Protein AF-W9AHG4-F1 (afdb_monomer_lite)

Foldseek 3Di:
DDDVLVVQPLAAPPVQSVVCVVLVVVPLLVVLLVVVQWDKDKADWDWDWDDPDCPPPQKTKTWIKIKIFTAHPVGDTPDIDIDIAMWMWGQDPSGIHTHHDGPDDRSCVRRPD

Structure (mmCIF, N/CA/C/O backbone):
data_AF-W9AHG4-F1
#
_entry.id   AF-W9AHG4-F1
#
loop_
_atom_site.group_PDB
_atom_site.id
_atom_site.type_symbol
_atom_site.label_atom_id
_atom_site.label_alt_id
_atom_site.label_comp_id
_atom_site.label_asym_id
_atom_site.label_entity_id
_atom_site.label_seq_id
_atom_site.pdbx_PDB_ins_code
_atom_site.Cartn_x
_atom_site.Cartn_y
_atom_site.Cartn_z
_atom_site.occupancy
_atom_site.B_iso_or_equiv
_atom_site.auth_seq_id
_atom_site.auth_comp_id
_atom_site.auth_asym_id
_atom_site.auth_atom_id
_atom_site.pdbx_PDB_model_num
ATOM 1 N N . MET A 1 1 ? -8.779 -18.128 2.838 1.00 46.25 1 MET A N 1
ATOM 2 C CA . MET A 1 1 ? -8.058 -16.864 3.082 1.00 46.25 1 MET A CA 1
ATOM 3 C C . MET A 1 1 ? -6.960 -16.827 2.037 1.00 46.25 1 MET A C 1
ATOM 5 O O . MET A 1 1 ? -6.042 -17.607 2.209 1.00 46.25 1 MET A O 1
ATOM 9 N N . LEU A 1 2 ? -7.178 -16.116 0.919 1.00 42.78 2 LEU A N 1
ATOM 10 C CA . LEU A 1 2 ? -6.311 -15.914 -0.269 1.00 42.78 2 LEU A CA 1
ATOM 11 C C . LEU A 1 2 ? -7.232 -15.850 -1.502 1.00 42.78 2 LEU A C 1
ATOM 13 O O . LEU A 1 2 ? -7.654 -16.887 -1.994 1.00 42.78 2 LEU A O 1
ATOM 17 N N . ASP A 1 3 ? -7.592 -14.646 -1.944 1.00 52.09 3 ASP A N 1
ATOM 18 C CA . ASP A 1 3 ? -8.119 -14.435 -3.309 1.00 52.09 3 ASP A CA 1
ATOM 19 C C . ASP A 1 3 ? -7.782 -13.011 -3.787 1.00 52.09 3 ASP A C 1
ATOM 21 O O . ASP A 1 3 ? -7.350 -12.798 -4.914 1.00 52.09 3 ASP A O 1
ATOM 25 N N . TYR A 1 4 ? -7.812 -12.030 -2.874 1.00 52.53 4 TYR A N 1
ATOM 26 C CA . TYR A 1 4 ? -7.401 -10.653 -3.177 1.00 52.53 4 TYR A CA 1
ATOM 27 C C . TYR A 1 4 ? -5.894 -10.477 -3.420 1.00 52.53 4 TYR A C 1
ATOM 29 O O . TYR A 1 4 ? -5.515 -9.624 -4.213 1.00 52.53 4 TYR A O 1
ATOM 37 N N . SER A 1 5 ? -5.026 -11.293 -2.808 1.00 55.59 5 SER A N 1
ATOM 38 C CA . SER A 1 5 ? -3.576 -11.203 -3.046 1.00 55.59 5 SER A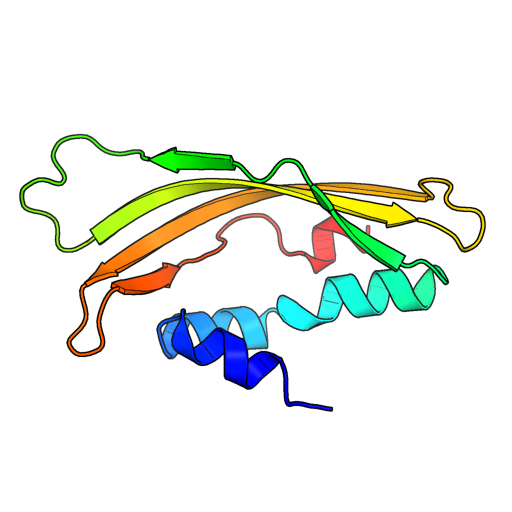 CA 1
ATOM 39 C C . SER A 1 5 ? -3.211 -11.528 -4.496 1.00 55.59 5 SER A C 1
ATOM 41 O O . SER A 1 5 ? -2.330 -10.898 -5.070 1.00 55.59 5 SER A O 1
ATOM 43 N N . ASN A 1 6 ? -3.945 -12.450 -5.125 1.00 62.88 6 ASN A N 1
ATOM 44 C CA . ASN A 1 6 ? -3.700 -12.843 -6.506 1.00 62.88 6 ASN A CA 1
ATOM 45 C C . ASN A 1 6 ? -4.054 -11.710 -7.485 1.00 62.88 6 ASN A C 1
ATOM 47 O O . ASN A 1 6 ? -3.397 -11.552 -8.508 1.00 62.88 6 ASN A O 1
ATOM 51 N N . ALA A 1 7 ? -5.027 -10.861 -7.133 1.00 75.31 7 ALA A N 1
ATOM 52 C CA . ALA A 1 7 ? -5.353 -9.667 -7.909 1.00 75.31 7 ALA A CA 1
ATOM 53 C C . ALA A 1 7 ? -4.247 -8.597 -7.855 1.00 75.31 7 ALA A C 1
ATOM 55 O O . ALA A 1 7 ? -4.113 -7.824 -8.796 1.00 75.31 7 ALA A O 1
ATOM 56 N N . TYR A 1 8 ? -3.431 -8.549 -6.794 1.00 80.00 8 TYR A N 1
ATOM 57 C CA . TYR A 1 8 ? -2.302 -7.612 -6.721 1.00 80.00 8 TYR A CA 1
ATOM 58 C C . TYR A 1 8 ? -1.086 -8.091 -7.517 1.00 80.00 8 TYR A C 1
ATOM 60 O O . TYR A 1 8 ? -0.353 -7.264 -8.058 1.00 80.00 8 TYR A O 1
ATOM 68 N N . SER A 1 9 ? -0.913 -9.410 -7.666 1.00 83.25 9 SER A N 1
ATOM 69 C CA . SER A 1 9 ? 0.195 -10.001 -8.434 1.00 83.25 9 SER A CA 1
ATOM 70 C C . SER A 1 9 ? 0.242 -9.522 -9.893 1.00 83.25 9 SER A C 1
ATOM 72 O O . SER A 1 9 ? 1.304 -9.450 -10.503 1.00 83.25 9 SER A O 1
ATOM 74 N N . THR A 1 10 ? -0.895 -9.109 -10.466 1.00 89.44 10 THR A N 1
ATOM 75 C CA . THR A 1 10 ? -0.935 -8.585 -11.836 1.00 89.44 10 THR A CA 1
ATOM 76 C C . THR A 1 10 ? -0.328 -7.193 -11.972 1.00 89.44 10 THR A C 1
ATOM 78 O O . THR A 1 10 ? -0.032 -6.791 -13.095 1.00 89.44 10 THR A O 1
ATOM 81 N N . TYR A 1 11 ? -0.132 -6.460 -10.876 1.00 91.44 11 TYR A N 1
ATOM 82 C CA . TYR A 1 11 ? 0.426 -5.104 -10.887 1.00 91.44 11 TYR A CA 1
ATOM 83 C C . TYR A 1 11 ? 1.886 -5.047 -10.431 1.00 91.44 11 TYR A C 1
ATOM 85 O O . TYR A 1 11 ? 2.561 -4.061 -10.706 1.00 91.44 11 TYR A O 1
ATOM 93 N N . LEU A 1 12 ? 2.370 -6.091 -9.761 1.00 93.25 12 LEU A N 1
ATOM 94 C CA . LEU A 1 12 ? 3.699 -6.155 -9.157 1.00 93.25 12 LEU A CA 1
ATOM 95 C C . LEU A 1 12 ? 4.616 -7.077 -9.971 1.00 93.25 12 LEU A C 1
ATOM 97 O O . LEU A 1 12 ? 4.139 -7.945 -10.712 1.00 93.25 12 LEU A O 1
ATOM 101 N N . THR A 1 13 ? 5.928 -6.894 -9.842 1.00 93.69 13 THR A N 1
ATOM 102 C CA . THR A 1 13 ? 6.884 -7.955 -10.181 1.00 93.69 13 THR A CA 1
ATOM 103 C C . THR A 1 13 ? 6.734 -9.110 -9.185 1.00 93.69 13 THR A C 1
ATOM 105 O O . THR A 1 13 ? 6.185 -8.940 -8.095 1.00 93.69 13 THR A O 1
ATOM 108 N N . GLU A 1 14 ? 7.173 -10.312 -9.567 1.00 92.56 14 GLU A N 1
ATOM 109 C CA . GLU A 1 14 ? 7.116 -11.481 -8.674 1.00 92.56 14 GLU A CA 1
ATOM 110 C C . GLU A 1 14 ? 7.930 -11.233 -7.397 1.00 92.56 14 GLU A C 1
ATOM 112 O O . GLU A 1 14 ? 7.423 -11.451 -6.300 1.00 92.56 14 GLU A O 1
ATOM 117 N N . GLU A 1 15 ? 9.132 -10.668 -7.547 1.00 93.06 15 GLU A N 1
ATOM 118 C CA . GLU A 1 15 ? 10.018 -10.307 -6.438 1.00 93.06 15 GLU A CA 1
ATOM 119 C C . GLU A 1 15 ? 9.355 -9.324 -5.461 1.00 93.06 15 GLU A C 1
ATOM 121 O O . GLU A 1 15 ? 9.300 -9.594 -4.261 1.00 93.06 15 GLU A O 1
ATOM 126 N N . GLU A 1 16 ? 8.769 -8.230 -5.958 1.00 92.88 16 GLU A N 1
ATOM 127 C CA . GLU A 1 16 ? 8.111 -7.246 -5.090 1.00 92.88 16 GLU A CA 1
ATOM 128 C C . GLU A 1 16 ? 6.849 -7.816 -4.428 1.00 92.88 16 GLU A C 1
ATOM 130 O O . GLU A 1 16 ? 6.554 -7.538 -3.263 1.00 92.88 16 GLU A O 1
ATOM 135 N N . PHE A 1 17 ? 6.081 -8.644 -5.142 1.00 91.94 17 PHE A N 1
ATOM 136 C CA . PHE A 1 17 ? 4.913 -9.296 -4.557 1.00 91.94 17 PHE A CA 1
ATOM 137 C C . PHE A 1 17 ? 5.297 -10.232 -3.404 1.00 91.94 17 PHE A C 1
ATOM 139 O O . PHE A 1 17 ? 4.617 -10.245 -2.367 1.00 91.94 17 PHE A O 1
ATOM 146 N N . GLU A 1 18 ? 6.368 -11.009 -3.567 1.00 91.50 18 GLU A N 1
ATOM 147 C CA . GLU A 1 18 ? 6.904 -11.877 -2.519 1.00 91.50 18 GLU A CA 1
ATOM 148 C C . GLU A 1 18 ? 7.429 -11.069 -1.329 1.00 91.50 18 GLU A C 1
ATOM 150 O O . GLU A 1 18 ? 7.091 -11.394 -0.185 1.00 91.50 18 GLU A O 1
ATOM 155 N N . ASP A 1 19 ? 8.170 -9.987 -1.575 1.00 91.12 19 ASP A N 1
ATOM 156 C CA . ASP A 1 19 ? 8.695 -9.106 -0.529 1.00 91.12 19 ASP A CA 1
ATOM 157 C C . ASP A 1 19 ? 7.568 -8.465 0.305 1.00 91.12 19 ASP A C 1
ATOM 159 O O . ASP A 1 19 ? 7.532 -8.610 1.536 1.00 91.12 19 ASP A O 1
ATOM 163 N N . LEU A 1 20 ? 6.571 -7.852 -0.342 1.00 89.38 20 LEU A N 1
ATOM 164 C CA . LEU A 1 20 ? 5.413 -7.264 0.344 1.00 89.38 20 LEU A CA 1
ATOM 165 C C . LEU A 1 20 ? 4.601 -8.315 1.110 1.00 89.38 20 LEU A C 1
ATOM 167 O O . LEU A 1 20 ? 4.088 -8.044 2.205 1.00 89.38 20 LEU A O 1
ATOM 171 N N . SER A 1 21 ? 4.494 -9.529 0.568 1.00 89.00 21 SER A N 1
ATOM 172 C CA . SER A 1 21 ? 3.830 -10.650 1.238 1.00 89.00 21 SER A CA 1
ATOM 173 C C . SER A 1 21 ? 4.596 -11.094 2.486 1.00 89.00 21 SER A C 1
ATOM 175 O O . SER A 1 21 ? 3.981 -11.276 3.541 1.00 89.00 21 SER A O 1
ATOM 177 N N . ALA A 1 22 ? 5.925 -11.202 2.410 1.00 88.88 22 ALA A N 1
ATOM 178 C CA . ALA A 1 22 ? 6.790 -11.552 3.537 1.00 88.88 22 ALA A CA 1
ATOM 179 C C . ALA A 1 22 ? 6.742 -10.489 4.646 1.00 88.88 22 ALA A C 1
ATOM 181 O O . ALA A 1 22 ? 6.675 -10.825 5.832 1.00 88.88 22 ALA A O 1
ATOM 182 N N . LYS A 1 23 ? 6.663 -9.209 4.267 1.00 87.06 23 LYS A N 1
ATOM 183 C CA . LYS A 1 23 ? 6.441 -8.072 5.178 1.00 87.06 23 LYS A CA 1
ATOM 184 C C . LYS A 1 23 ? 5.003 -7.986 5.711 1.00 87.06 23 LYS A C 1
ATOM 186 O O . LYS A 1 23 ? 4.704 -7.111 6.521 1.00 87.06 23 LYS A O 1
ATOM 191 N N . ARG A 1 24 ? 4.104 -8.884 5.281 1.00 88.12 24 ARG A N 1
ATOM 192 C CA . ARG A 1 24 ? 2.668 -8.919 5.628 1.00 88.12 24 ARG A CA 1
ATOM 193 C C . ARG A 1 24 ? 1.943 -7.611 5.294 1.00 88.12 24 ARG A C 1
ATOM 195 O O . ARG A 1 24 ? 0.942 -7.278 5.936 1.00 88.12 24 ARG A O 1
ATOM 202 N N . PHE A 1 25 ? 2.410 -6.898 4.269 1.00 87.12 25 PHE A N 1
ATOM 203 C CA . PHE A 1 25 ? 1.925 -5.569 3.898 1.00 87.12 25 PHE A CA 1
ATOM 204 C C . PHE A 1 25 ? 0.408 -5.556 3.647 1.00 87.12 25 PHE A C 1
ATOM 206 O O . PHE A 1 25 ? -0.316 -4.695 4.137 1.00 87.12 25 PHE A O 1
ATOM 213 N N . PHE A 1 26 ? -0.099 -6.580 2.957 1.00 85.19 26 PHE A N 1
ATOM 214 C CA . PHE A 1 26 ? -1.521 -6.703 2.619 1.00 85.19 26 PHE A CA 1
ATOM 215 C C . PHE A 1 26 ? -2.423 -7.090 3.803 1.00 85.19 26 PHE A C 1
ATOM 217 O O . PHE A 1 26 ? -3.646 -6.993 3.696 1.00 85.19 26 PHE A O 1
ATOM 224 N N . ILE A 1 27 ? -1.842 -7.565 4.909 1.00 88.38 27 ILE A N 1
ATOM 225 C CA . ILE A 1 27 ? -2.569 -8.196 6.018 1.00 88.38 27 ILE A CA 1
ATOM 226 C C . ILE A 1 27 ? -2.614 -7.297 7.254 1.00 88.38 27 ILE A C 1
ATOM 228 O O . ILE A 1 27 ? -3.670 -7.181 7.873 1.00 88.38 27 ILE A O 1
ATOM 232 N N . ILE A 1 28 ? -1.511 -6.627 7.596 1.00 90.44 28 ILE A N 1
ATOM 233 C CA . ILE A 1 28 ? -1.400 -5.832 8.832 1.00 90.44 28 ILE A CA 1
ATOM 234 C C . ILE A 1 28 ? -2.534 -4.804 8.990 1.00 90.44 28 ILE A C 1
ATOM 236 O O . ILE A 1 28 ? -3.165 -4.805 10.047 1.00 90.44 28 ILE A O 1
ATOM 240 N N . PRO A 1 29 ? -2.884 -3.983 7.978 1.00 89.81 29 PRO A N 1
ATOM 241 C CA . PRO A 1 29 ? -3.973 -3.020 8.138 1.00 89.81 29 PRO A CA 1
ATOM 242 C C . PRO A 1 29 ? -5.327 -3.683 8.429 1.00 89.81 29 PRO A C 1
ATOM 244 O O . PRO A 1 29 ? -6.139 -3.142 9.176 1.00 89.81 29 PRO A O 1
ATOM 247 N N . GLN A 1 30 ? -5.565 -4.883 7.888 1.00 89.75 30 GLN A N 1
ATOM 248 C CA . GLN A 1 30 ? -6.791 -5.644 8.144 1.00 89.75 30 GLN A CA 1
ATOM 249 C C . GLN A 1 30 ? -6.824 -6.193 9.575 1.00 89.75 30 GLN A C 1
ATOM 251 O O . GLN A 1 30 ? -7.876 -6.187 10.213 1.00 89.75 30 GLN A O 1
ATOM 256 N N . GLU A 1 31 ? -5.684 -6.653 10.094 1.00 91.88 31 GLU A N 1
ATOM 257 C CA . GLU A 1 31 ? -5.567 -7.132 11.477 1.00 91.88 31 GLU A CA 1
ATOM 258 C C . GLU A 1 31 ? -5.796 -6.009 12.488 1.00 91.88 31 GLU A C 1
ATOM 260 O O . GLU A 1 31 ? -6.497 -6.210 13.483 1.00 91.88 31 GLU A O 1
ATOM 265 N N . VAL A 1 32 ? -5.256 -4.822 12.210 1.00 91.44 32 VAL A N 1
ATOM 266 C CA . VAL A 1 32 ? -5.442 -3.621 13.034 1.00 91.44 32 VAL A CA 1
ATOM 267 C C . VAL A 1 32 ? -6.913 -3.214 13.049 1.00 91.44 32 VAL A C 1
ATOM 269 O O . VAL A 1 32 ? -7.495 -3.095 14.128 1.00 91.44 32 VAL A O 1
ATOM 272 N N . ALA A 1 33 ? -7.542 -3.118 11.872 1.00 92.25 33 ALA A N 1
ATOM 273 C CA . ALA A 1 33 ? -8.965 -2.810 11.749 1.00 92.25 33 ALA A CA 1
ATOM 274 C C . ALA A 1 33 ? -9.838 -3.816 12.521 1.00 92.25 33 ALA A C 1
ATOM 276 O O . ALA A 1 33 ? -10.717 -3.441 13.297 1.00 92.25 33 ALA A O 1
ATOM 277 N N . ASN A 1 34 ? -9.548 -5.114 12.383 1.00 92.88 34 ASN A N 1
ATOM 278 C CA . ASN A 1 34 ? -10.270 -6.165 13.096 1.00 92.88 34 ASN A CA 1
ATOM 279 C C . ASN A 1 34 ? -10.124 -6.030 14.620 1.00 92.88 34 ASN A C 1
ATOM 281 O O . ASN A 1 34 ? -11.123 -6.047 15.340 1.00 92.88 34 ASN A O 1
ATOM 285 N N . LYS A 1 35 ? -8.895 -5.831 15.115 1.00 92.12 35 LYS A N 1
ATOM 286 C CA . LYS A 1 35 ? -8.606 -5.675 16.549 1.00 92.12 35 LYS A CA 1
ATOM 287 C C . LYS A 1 35 ? -9.308 -4.456 17.152 1.00 92.12 35 LYS A C 1
ATOM 289 O O . LYS A 1 35 ? -9.721 -4.508 18.309 1.00 92.12 35 LYS A O 1
ATOM 294 N N . GLN A 1 36 ? -9.431 -3.378 16.385 1.00 91.19 36 GLN A N 1
ATOM 295 C CA . GLN A 1 36 ? -10.098 -2.142 16.796 1.00 91.19 36 GLN A CA 1
ATOM 296 C C . GLN A 1 36 ? -11.622 -2.169 16.573 1.00 91.19 36 GLN A C 1
ATOM 298 O O . GLN A 1 36 ? -12.300 -1.222 16.963 1.00 91.19 36 GLN A O 1
ATOM 303 N N . ASN A 1 37 ? -12.173 -3.236 15.977 1.00 94.12 37 ASN A N 1
ATOM 304 C CA . ASN A 1 37 ? -13.565 -3.296 15.515 1.00 94.12 37 ASN A CA 1
ATOM 305 C C . ASN A 1 37 ? -13.934 -2.084 14.629 1.00 94.12 37 ASN A C 1
ATOM 307 O O . ASN A 1 37 ? -15.000 -1.481 14.780 1.00 94.12 37 ASN A O 1
ATOM 311 N N . SER A 1 38 ? -13.023 -1.726 13.722 1.00 95.12 38 SER A N 1
ATOM 312 C CA . SER A 1 38 ? -13.127 -0.589 12.812 1.00 95.12 38 SER A CA 1
ATOM 313 C C . SER A 1 38 ? -13.121 -1.036 11.348 1.00 95.12 38 SER A C 1
ATOM 315 O O . SER A 1 38 ? -12.735 -2.155 11.000 1.00 95.12 38 SER A O 1
ATOM 317 N N . THR A 1 39 ? -13.576 -0.154 10.464 1.00 94.81 39 THR A N 1
ATOM 318 C CA . THR A 1 39 ? -13.377 -0.268 9.016 1.00 94.81 39 THR A CA 1
ATOM 319 C C . THR A 1 39 ? -12.184 0.569 8.590 1.00 94.81 39 THR A C 1
ATOM 321 O O . THR A 1 39 ? -11.941 1.625 9.164 1.00 94.81 39 THR A O 1
ATOM 324 N N . ILE A 1 40 ? -11.475 0.133 7.550 1.00 94.12 40 ILE A N 1
ATOM 325 C CA . ILE A 1 40 ? -10.329 0.850 6.992 1.00 94.12 40 ILE A CA 1
ATOM 326 C C . ILE A 1 40 ? -10.683 1.484 5.648 1.00 94.12 40 ILE A C 1
ATOM 328 O O . ILE A 1 40 ? -11.297 0.848 4.789 1.00 94.12 40 ILE A O 1
ATOM 332 N N . THR A 1 41 ? -10.261 2.729 5.451 1.00 94.69 41 THR A N 1
ATOM 333 C CA . THR A 1 41 ? -10.337 3.428 4.164 1.00 94.69 41 THR A CA 1
ATOM 334 C C . THR A 1 41 ? -8.989 4.040 3.804 1.00 94.69 41 THR A C 1
ATOM 336 O O . THR A 1 41 ? -8.189 4.358 4.683 1.00 94.69 41 THR A O 1
ATOM 339 N N . VAL A 1 42 ? -8.731 4.185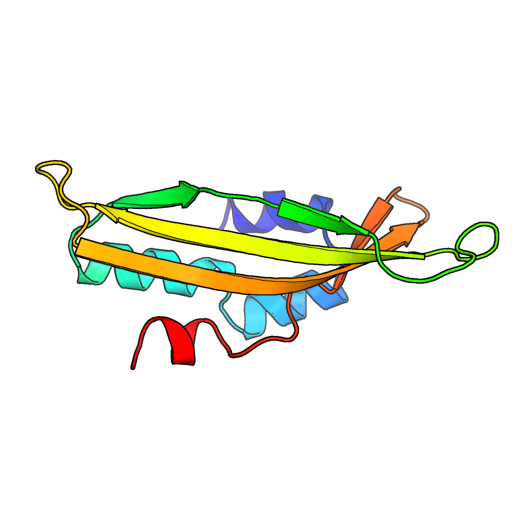 2.504 1.00 92.94 42 VAL A N 1
ATOM 340 C CA . VAL A 1 42 ? -7.542 4.871 1.983 1.00 92.94 42 VAL A CA 1
ATOM 341 C C . VAL A 1 42 ? -7.953 6.256 1.498 1.00 92.94 42 VAL A C 1
ATOM 343 O O . VAL A 1 42 ? -8.916 6.383 0.740 1.00 92.94 42 VAL A O 1
ATOM 346 N N . GLN A 1 43 ? -7.224 7.287 1.916 1.00 95.69 43 GLN A N 1
ATOM 347 C CA . GLN A 1 43 ? -7.451 8.680 1.530 1.00 95.69 43 GLN A CA 1
ATOM 348 C C . GLN A 1 43 ? -6.139 9.355 1.111 1.00 95.69 43 GLN A C 1
ATOM 350 O O . GLN A 1 43 ? -5.058 8.802 1.300 1.00 95.69 43 GLN A O 1
ATOM 355 N N . ASN A 1 44 ? -6.240 10.553 0.526 1.00 94.88 44 ASN A N 1
ATOM 356 C CA . ASN A 1 44 ? -5.100 11.430 0.220 1.00 94.88 44 ASN A CA 1
ATOM 357 C C . ASN A 1 44 ? -3.972 10.768 -0.595 1.00 94.88 44 ASN A C 1
ATOM 359 O O . ASN A 1 44 ? -2.796 11.056 -0.382 1.00 94.88 44 ASN A O 1
ATOM 363 N N . ILE A 1 45 ? -4.329 9.882 -1.532 1.00 94.19 45 ILE A N 1
ATOM 364 C CA . ILE A 1 45 ? -3.354 9.213 -2.399 1.00 94.19 45 ILE A CA 1
ATOM 365 C C . ILE A 1 45 ? -2.692 10.257 -3.302 1.00 94.19 45 ILE A C 1
ATOM 367 O O . ILE A 1 45 ? -3.374 10.959 -4.055 1.00 94.19 45 ILE A O 1
ATOM 371 N N .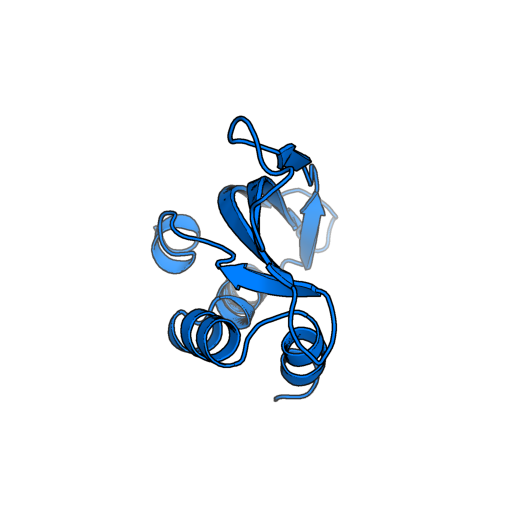 LYS A 1 46 ? -1.365 10.336 -3.253 1.00 94.19 46 LYS A N 1
ATOM 372 C CA . LYS A 1 46 ? -0.554 11.227 -4.081 1.00 94.19 46 LYS A CA 1
ATOM 373 C C . LYS A 1 46 ? 0.641 10.472 -4.638 1.00 94.19 46 LYS A C 1
ATOM 375 O O . LYS A 1 46 ? 1.263 9.690 -3.926 1.00 94.19 46 LYS A O 1
ATOM 380 N N . PHE A 1 47 ? 0.965 10.765 -5.892 1.00 92.06 47 PHE A N 1
ATOM 381 C CA . PHE A 1 47 ? 2.177 10.309 -6.557 1.00 92.06 47 PHE A CA 1
ATOM 382 C C . PHE A 1 47 ? 2.912 11.522 -7.111 1.00 92.06 47 PHE A C 1
ATOM 384 O O . PHE A 1 47 ? 2.333 12.316 -7.857 1.00 92.06 47 PHE A O 1
ATOM 391 N N . GLU A 1 48 ? 4.180 11.659 -6.758 1.00 92.56 48 GLU A N 1
ATOM 392 C CA . GLU A 1 48 ? 5.070 12.685 -7.280 1.00 92.56 48 GLU A CA 1
ATOM 393 C C . GLU A 1 48 ? 6.224 11.998 -7.990 1.00 92.56 48 GLU A C 1
ATOM 395 O O . GLU A 1 48 ? 7.040 11.321 -7.375 1.00 92.56 48 GLU A O 1
ATOM 400 N N . LYS A 1 49 ? 6.278 12.142 -9.311 1.00 90.06 49 LYS A N 1
ATOM 401 C CA . LYS A 1 49 ? 7.398 11.629 -10.094 1.00 90.06 49 LYS A CA 1
ATOM 402 C C . LYS A 1 49 ? 8.687 12.334 -9.654 1.00 90.06 49 LYS A C 1
ATOM 404 O O . LYS A 1 49 ? 8.696 13.563 -9.582 1.00 90.06 49 LYS A O 1
ATOM 409 N N . TYR A 1 50 ? 9.762 11.584 -9.424 1.00 81.44 50 TYR A N 1
ATOM 410 C CA . TYR A 1 50 ? 11.080 12.146 -9.111 1.00 81.44 50 TYR A CA 1
ATOM 411 C C . TYR A 1 50 ? 12.177 11.564 -10.013 1.00 81.44 50 TYR A C 1
ATOM 413 O O . TYR A 1 50 ? 12.028 10.483 -10.579 1.00 81.44 50 TYR A O 1
ATOM 421 N N . GLY A 1 51 ? 13.274 12.314 -10.160 1.00 67.75 51 GLY A N 1
ATOM 422 C CA . GLY A 1 51 ? 14.397 11.992 -11.049 1.00 67.75 51 GLY A CA 1
ATOM 423 C C . GLY A 1 51 ? 14.360 12.772 -12.371 1.00 67.75 51 GLY A C 1
ATOM 424 O O . GLY A 1 51 ? 13.328 12.831 -13.039 1.00 67.75 51 GLY A O 1
ATOM 425 N N . GLU A 1 52 ? 15.486 13.397 -12.725 1.00 51.88 52 GLU A N 1
ATOM 426 C CA . GLU A 1 52 ? 15.697 14.062 -14.021 1.00 51.88 52 GLU A CA 1
ATOM 427 C C . GLU A 1 52 ? 16.068 13.019 -15.098 1.00 51.88 52 GLU A C 1
ATOM 429 O O . GLU A 1 52 ? 16.710 12.016 -14.796 1.00 51.88 52 GLU A O 1
ATOM 434 N N . ASP A 1 53 ? 15.638 13.255 -16.342 1.00 53.50 53 ASP A N 1
ATOM 435 C CA . ASP A 1 53 ? 16.012 12.513 -17.561 1.00 53.50 53 ASP A CA 1
ATOM 436 C C . ASP A 1 53 ? 15.629 11.019 -17.643 1.00 53.50 53 ASP A C 1
ATOM 438 O O . ASP A 1 53 ? 16.416 10.160 -18.032 1.00 53.50 53 ASP A O 1
ATOM 442 N N . GLN A 1 54 ? 14.357 10.697 -17.388 1.00 53.56 54 GLN A N 1
ATOM 443 C CA . GLN A 1 54 ? 13.800 9.361 -17.668 1.00 53.56 54 GLN A CA 1
ATOM 444 C C . GLN A 1 54 ? 13.509 9.079 -19.158 1.00 53.56 54 GLN A C 1
ATOM 446 O O . GLN A 1 54 ? 12.881 8.070 -19.464 1.00 53.56 54 GLN A O 1
ATOM 451 N N . GLU A 1 55 ? 13.919 9.936 -20.099 1.00 53.91 55 GLU A N 1
ATOM 452 C CA . GLU A 1 55 ? 13.676 9.677 -21.532 1.00 53.91 55 GLU A CA 1
ATOM 453 C C . GLU A 1 55 ? 14.429 8.435 -22.054 1.00 53.91 55 GLU A C 1
ATOM 455 O O . GLU A 1 55 ? 13.999 7.853 -23.047 1.00 53.91 55 GLU A O 1
ATOM 460 N N . GLU A 1 56 ? 15.482 7.982 -21.356 1.00 53.44 56 GLU A N 1
ATOM 461 C CA . GLU A 1 56 ? 16.233 6.749 -21.668 1.00 53.44 56 GLU A CA 1
ATOM 462 C C . GLU A 1 56 ? 16.182 5.677 -20.555 1.00 53.44 56 GLU A C 1
ATOM 464 O O . GLU A 1 56 ? 16.916 4.692 -20.608 1.00 53.44 56 GLU A O 1
ATOM 469 N N . SER A 1 57 ? 15.343 5.852 -19.527 1.00 61.84 57 SER A N 1
ATOM 470 C CA . SER A 1 57 ? 15.235 4.909 -18.404 1.00 61.84 57 SER A CA 1
ATOM 471 C C . SER A 1 57 ? 14.062 3.949 -18.605 1.00 61.84 57 SER A C 1
ATOM 473 O O . SER A 1 57 ? 12.924 4.393 -18.745 1.00 61.84 57 SER A O 1
ATOM 475 N N . ASP A 1 58 ? 14.310 2.640 -18.494 1.00 78.62 58 ASP A N 1
ATOM 476 C CA . ASP A 1 58 ? 13.268 1.593 -18.471 1.00 78.62 58 ASP A CA 1
ATOM 477 C C . ASP A 1 58 ? 12.410 1.622 -17.186 1.00 78.62 58 ASP A C 1
ATOM 479 O O . ASP A 1 58 ? 11.555 0.757 -16.968 1.00 78.62 58 ASP A O 1
ATOM 483 N N . SER A 1 59 ? 12.643 2.601 -16.302 1.00 87.50 59 SER A N 1
ATOM 484 C CA . SER A 1 59 ? 11.900 2.779 -15.061 1.00 87.50 59 SER A CA 1
ATOM 485 C C . SER A 1 59 ? 11.447 4.210 -14.793 1.00 87.50 59 SER A C 1
ATOM 487 O O . SER A 1 59 ? 12.137 5.182 -15.111 1.00 87.50 59 SER A O 1
ATOM 489 N N . ILE A 1 60 ? 10.299 4.308 -14.122 1.00 89.56 60 ILE A N 1
ATOM 490 C CA . ILE A 1 60 ? 9.679 5.533 -13.632 1.00 89.56 60 ILE A CA 1
ATOM 491 C C . ILE A 1 60 ? 9.574 5.463 -12.109 1.00 89.56 60 ILE A C 1
ATOM 493 O O . ILE A 1 60 ? 8.843 4.632 -11.568 1.00 89.56 60 ILE A O 1
ATOM 497 N N . ASP A 1 61 ? 10.276 6.359 -11.424 1.00 90.56 61 ASP A N 1
ATOM 498 C CA . ASP A 1 61 ? 10.225 6.488 -9.969 1.00 90.56 61 ASP A CA 1
ATOM 499 C C . ASP A 1 61 ? 9.224 7.558 -9.490 1.00 90.56 61 ASP A C 1
ATOM 501 O O . ASP A 1 61 ? 9.105 8.646 -10.067 1.00 90.56 61 ASP A O 1
ATOM 505 N N . PHE A 1 62 ? 8.515 7.244 -8.403 1.00 91.25 62 PHE A N 1
ATOM 506 C CA . PHE A 1 62 ? 7.517 8.086 -7.747 1.00 91.25 62 PHE A CA 1
ATOM 507 C C . PHE A 1 62 ? 7.708 8.098 -6.232 1.00 91.25 62 PHE A C 1
ATOM 509 O O . PHE A 1 62 ? 7.861 7.050 -5.607 1.00 91.25 62 PHE A O 1
ATOM 516 N N . GLU A 1 63 ? 7.623 9.265 -5.611 1.00 92.06 63 GLU A N 1
ATOM 517 C CA . GLU A 1 63 ? 7.295 9.359 -4.199 1.00 92.06 63 GLU A CA 1
ATOM 518 C C . GLU A 1 63 ? 5.789 9.160 -4.087 1.00 92.06 63 GLU A C 1
ATOM 520 O O . GLU A 1 63 ? 5.014 9.785 -4.818 1.00 92.06 63 GLU A O 1
ATOM 525 N N . GLN A 1 64 ? 5.367 8.268 -3.199 1.00 90.88 64 GLN A N 1
ATOM 526 C CA . GLN A 1 64 ? 3.957 8.047 -2.926 1.00 90.88 64 GLN A CA 1
ATOM 527 C C . GLN A 1 64 ? 3.610 8.400 -1.488 1.00 90.88 64 GLN A C 1
ATOM 529 O O . GLN A 1 64 ? 4.372 8.120 -0.558 1.00 90.88 64 GLN A O 1
ATOM 534 N N . THR A 1 65 ? 2.421 8.965 -1.308 1.00 92.56 65 THR A N 1
ATOM 535 C CA . THR A 1 65 ? 1.824 9.160 0.010 1.00 92.56 65 THR A CA 1
ATOM 536 C C . THR A 1 65 ? 0.368 8.736 0.005 1.00 92.56 65 THR A C 1
ATOM 538 O O . THR A 1 65 ? -0.343 8.991 -0.966 1.00 92.56 65 THR A O 1
ATOM 541 N N . PHE A 1 66 ? -0.099 8.134 1.092 1.00 93.06 66 PHE A N 1
ATOM 542 C CA . PHE A 1 66 ? -1.519 7.875 1.315 1.00 93.06 66 PHE A CA 1
ATOM 543 C C . PHE A 1 66 ? -1.816 7.805 2.809 1.00 93.06 66 PHE A C 1
ATOM 545 O O . PHE A 1 66 ? -0.932 7.539 3.618 1.00 93.06 66 PHE A O 1
ATOM 552 N N . THR A 1 67 ? -3.072 8.012 3.173 1.00 94.62 67 THR A N 1
ATOM 553 C CA . THR A 1 67 ? -3.536 7.948 4.557 1.00 94.62 67 THR A CA 1
ATOM 554 C C . THR A 1 67 ? -4.433 6.731 4.740 1.00 94.62 67 THR A C 1
ATOM 556 O O . THR A 1 67 ? -5.384 6.546 3.977 1.00 94.62 67 THR A O 1
ATOM 559 N N . LEU A 1 68 ? -4.160 5.917 5.757 1.00 94.50 68 LEU A N 1
ATOM 560 C CA . LEU A 1 68 ? -5.097 4.915 6.258 1.00 94.50 68 LEU A CA 1
ATOM 561 C C . LEU A 1 68 ? -5.945 5.545 7.356 1.00 94.50 68 LEU A C 1
ATOM 563 O O . LEU A 1 68 ? -5.405 6.029 8.346 1.00 94.50 68 LEU A O 1
ATOM 567 N N . VAL A 1 69 ? -7.263 5.521 7.178 1.00 96.25 69 VAL A N 1
ATOM 568 C CA . VAL A 1 69 ? -8.226 6.040 8.153 1.00 96.25 69 VAL A CA 1
ATOM 569 C C . VAL A 1 69 ? -9.060 4.880 8.674 1.00 96.25 69 VAL A C 1
ATOM 571 O O . VAL A 1 69 ? -9.726 4.191 7.890 1.00 96.25 69 VAL A O 1
ATOM 574 N N . PHE A 1 70 ? -9.032 4.683 9.988 1.00 95.69 70 PHE A N 1
ATOM 575 C CA . PHE A 1 70 ? -9.815 3.673 10.686 1.00 95.69 70 PHE A CA 1
ATOM 576 C C . PHE A 1 70 ? -11.030 4.332 11.331 1.00 95.69 70 PHE A C 1
ATOM 578 O O . PHE A 1 70 ? -10.891 5.280 12.103 1.00 95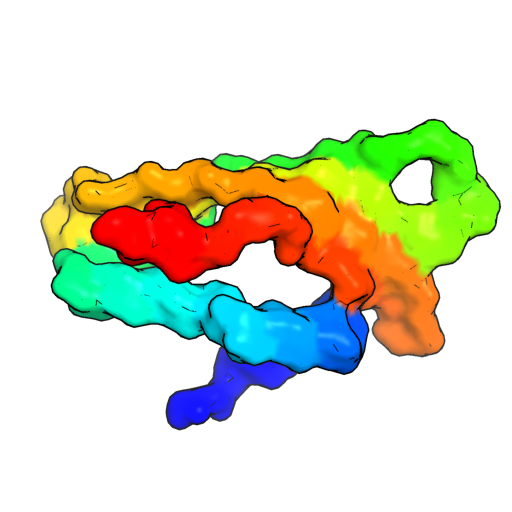.69 70 PHE A O 1
ATOM 585 N N . THR A 1 71 ? -12.224 3.826 11.033 1.00 97.44 71 THR A N 1
ATOM 586 C CA . THR A 1 71 ? -13.485 4.365 11.560 1.00 97.44 71 THR A CA 1
ATOM 587 C C . THR A 1 71 ? -14.259 3.311 12.333 1.00 97.44 71 THR A C 1
ATOM 589 O O . THR A 1 71 ? -14.362 2.168 11.887 1.00 97.44 71 THR A O 1
ATOM 592 N N . ASP A 1 72 ? -14.815 3.682 13.483 1.00 95.69 72 ASP A N 1
ATOM 593 C CA . ASP A 1 72 ? -15.705 2.807 14.247 1.00 95.69 72 ASP A CA 1
ATOM 594 C C . ASP A 1 72 ? -17.059 2.593 13.537 1.00 95.69 72 ASP A C 1
ATOM 596 O O . ASP A 1 72 ? -17.327 3.109 12.449 1.00 95.69 72 ASP A O 1
ATOM 600 N N . GLN A 1 73 ? -17.938 1.811 14.165 1.00 94.38 73 GLN A N 1
ATOM 601 C CA . GLN A 1 73 ? -19.274 1.514 13.638 1.00 94.38 73 GLN A CA 1
ATOM 602 C C . GLN A 1 73 ? -20.214 2.731 13.613 1.00 94.38 73 GLN A C 1
ATOM 604 O O . GLN A 1 73 ? -21.220 2.705 12.905 1.00 94.38 73 GLN A O 1
ATOM 609 N N . GLU A 1 74 ? -19.906 3.778 14.379 1.00 95.62 74 GLU A N 1
ATOM 610 C CA . GLU A 1 74 ? -20.652 5.038 14.407 1.00 95.62 74 GLU A CA 1
ATOM 611 C C . GLU A 1 74 ? -20.133 6.033 13.351 1.00 95.62 74 GLU A C 1
ATOM 613 O O . GLU A 1 74 ? -20.772 7.054 13.095 1.00 95.62 74 GLU A O 1
ATOM 618 N N . GLY A 1 75 ? -19.015 5.709 12.691 1.00 93.06 75 GLY A N 1
ATOM 619 C CA . GLY A 1 75 ? -18.373 6.527 11.667 1.00 93.06 75 GLY A CA 1
ATOM 620 C C . GLY A 1 75 ? -17.357 7.528 12.219 1.00 93.06 75 GLY A C 1
ATOM 621 O O . GLY A 1 75 ? -16.914 8.400 11.470 1.00 93.06 75 GLY A O 1
ATOM 622 N N . ASN A 1 76 ? -16.973 7.426 13.494 1.00 96.19 76 ASN A N 1
ATOM 623 C CA . ASN A 1 76 ? -15.937 8.278 14.070 1.00 96.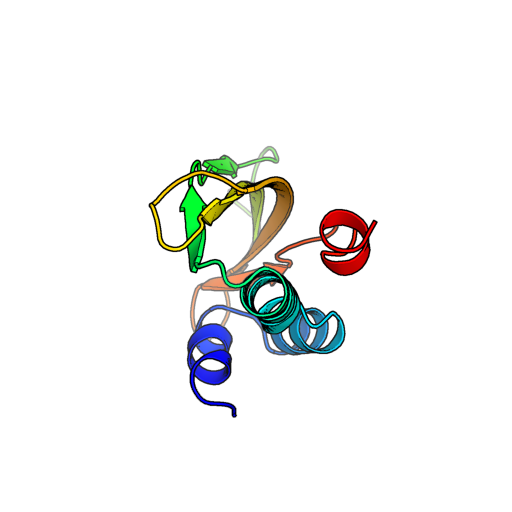19 76 ASN A CA 1
ATOM 624 C C . ASN A 1 76 ? -14.550 7.731 13.724 1.00 96.19 76 ASN A C 1
ATOM 626 O O . ASN A 1 76 ? -14.312 6.525 13.816 1.00 96.19 76 ASN A O 1
ATOM 630 N N . THR A 1 77 ? -13.614 8.615 13.379 1.00 95.75 77 THR A N 1
ATOM 631 C CA . THR A 1 77 ? -12.203 8.243 13.216 1.00 95.75 77 THR A CA 1
ATOM 632 C C . THR A 1 77 ? -11.621 7.825 14.562 1.00 95.75 77 THR A C 1
ATOM 634 O O . THR A 1 77 ? -11.621 8.610 15.511 1.00 95.75 77 THR A O 1
ATOM 637 N N . VAL A 1 78 ? -11.110 6.598 14.633 1.00 94.25 78 VAL A N 1
ATOM 638 C CA . VAL A 1 78 ? -10.428 6.062 15.820 1.00 94.25 78 VAL A CA 1
ATOM 639 C C . VAL A 1 78 ? -8.912 6.104 15.685 1.00 94.25 78 VAL A C 1
ATOM 641 O O . VAL A 1 78 ? -8.222 6.187 16.697 1.00 94.25 78 VAL A O 1
ATOM 644 N N . ASP A 1 79 ? -8.406 6.060 14.453 1.00 93.00 79 ASP A N 1
ATOM 645 C CA . ASP A 1 79 ? -6.980 6.117 14.157 1.00 93.00 79 ASP A CA 1
ATOM 646 C C . ASP A 1 79 ? -6.744 6.604 12.721 1.00 93.00 79 ASP A C 1
ATOM 648 O O . ASP A 1 79 ? -7.579 6.395 11.831 1.00 93.00 79 ASP A O 1
ATOM 652 N N . GLU A 1 80 ? -5.606 7.250 12.498 1.00 94.00 80 GLU A N 1
ATOM 653 C CA . GLU A 1 80 ? -5.196 7.780 11.202 1.00 94.00 80 GLU A CA 1
ATOM 654 C C . GLU A 1 80 ? -3.675 7.725 11.064 1.00 94.00 80 GLU A C 1
ATOM 656 O O . GLU A 1 80 ? -2.942 8.265 11.894 1.00 94.00 80 GLU A O 1
ATOM 661 N N . VAL A 1 81 ? -3.196 7.106 9.983 1.00 92.12 81 VAL A N 1
ATOM 662 C CA . VAL A 1 81 ? -1.761 6.968 9.716 1.00 92.12 81 VAL A CA 1
ATOM 663 C C . VAL A 1 81 ? -1.447 7.395 8.292 1.00 92.12 81 VAL A C 1
ATOM 665 O O . VAL A 1 81 ? -1.979 6.841 7.331 1.00 92.12 81 VAL A O 1
ATOM 668 N N . GLU A 1 82 ? -0.559 8.380 8.156 1.00 91.75 82 GLU A N 1
ATOM 669 C CA . GLU A 1 82 ? 0.032 8.774 6.878 1.00 91.75 82 GLU A CA 1
ATOM 670 C C . GLU A 1 82 ? 1.229 7.876 6.561 1.00 91.75 82 GLU A C 1
ATOM 672 O O . GLU A 1 82 ? 2.156 7.731 7.360 1.00 91.75 82 GLU A O 1
ATOM 677 N N . LEU A 1 83 ? 1.225 7.305 5.363 1.00 89.31 83 LEU A N 1
ATOM 678 C CA . LEU A 1 83 ? 2.297 6.485 4.835 1.00 89.31 83 LEU A CA 1
ATOM 679 C C . LEU A 1 83 ? 3.001 7.210 3.711 1.00 89.31 83 LEU A C 1
ATOM 681 O O . LEU A 1 83 ? 2.371 7.858 2.876 1.00 89.31 83 LEU A O 1
ATOM 685 N N . LYS A 1 84 ? 4.323 7.058 3.697 1.00 89.62 84 LYS A N 1
ATOM 686 C CA . LYS A 1 84 ? 5.210 7.579 2.662 1.00 89.62 84 LYS A CA 1
ATOM 687 C C . LYS A 1 84 ? 6.111 6.463 2.188 1.00 89.62 84 LYS A C 1
ATOM 689 O O . LYS A 1 84 ? 6.687 5.756 3.015 1.00 89.62 84 LYS A O 1
ATOM 694 N N . GLY A 1 85 ? 6.245 6.340 0.880 1.00 87.81 85 GLY A N 1
ATOM 695 C CA . GLY A 1 85 ? 7.071 5.322 0.255 1.00 87.81 85 GLY A CA 1
ATOM 696 C C . GLY A 1 85 ? 7.644 5.804 -1.067 1.00 87.81 85 GLY A C 1
ATOM 697 O O . GLY A 1 85 ? 7.253 6.842 -1.598 1.00 87.81 85 GLY A O 1
ATOM 698 N N . GLN A 1 86 ? 8.573 5.020 -1.594 1.00 89.75 86 GLN A N 1
ATOM 699 C CA . GLN A 1 86 ? 9.073 5.164 -2.952 1.00 89.75 86 GLN A CA 1
ATOM 700 C C . GLN A 1 86 ? 8.515 4.020 -3.783 1.00 89.75 86 GLN A C 1
ATOM 702 O O . GLN A 1 86 ? 8.583 2.863 -3.370 1.00 89.75 86 GLN A O 1
ATOM 707 N N . MET A 1 87 ? 7.973 4.355 -4.946 1.00 92.00 87 MET A N 1
ATOM 708 C CA . MET A 1 87 ? 7.450 3.407 -5.910 1.00 92.00 87 MET A CA 1
ATOM 709 C C . MET A 1 87 ? 8.286 3.469 -7.186 1.00 92.00 87 MET A C 1
ATOM 711 O O . MET A 1 87 ? 8.434 4.538 -7.771 1.00 92.00 87 MET A O 1
ATOM 715 N N . LYS A 1 88 ? 8.800 2.325 -7.636 1.00 93.12 88 LYS A N 1
ATOM 716 C CA . LYS A 1 88 ? 9.481 2.177 -8.926 1.00 93.12 88 LYS A CA 1
ATOM 717 C C . LYS A 1 88 ? 8.610 1.337 -9.846 1.00 93.12 88 LYS A C 1
ATOM 719 O O . LYS A 1 88 ? 8.220 0.225 -9.492 1.00 93.12 88 LYS A O 1
ATOM 724 N N . VAL A 1 89 ? 8.319 1.865 -11.025 1.00 93.25 89 VAL A N 1
ATOM 725 C CA . VAL A 1 89 ? 7.583 1.168 -12.082 1.00 93.25 89 VAL A CA 1
ATOM 726 C C . VAL A 1 89 ? 8.546 0.871 -13.221 1.00 93.25 89 VAL A C 1
ATOM 728 O O . VAL A 1 89 ? 9.249 1.775 -13.655 1.00 93.25 89 VAL A O 1
ATOM 731 N N . VAL A 1 90 ? 8.586 -0.366 -13.701 1.00 92.81 90 VAL A N 1
ATOM 732 C CA . VAL A 1 90 ? 9.460 -0.813 -14.797 1.00 92.81 90 VAL A CA 1
ATOM 733 C C . VAL A 1 90 ? 8.633 -1.308 -15.974 1.00 92.81 90 VAL A C 1
ATOM 735 O O . VAL A 1 90 ? 7.541 -1.854 -15.776 1.00 92.81 90 VAL A O 1
ATOM 738 N N . ASP A 1 91 ? 9.143 -1.132 -17.190 1.00 91.19 91 ASP A N 1
ATOM 739 C CA . ASP A 1 91 ? 8.583 -1.803 -18.362 1.00 91.19 91 ASP A CA 1
ATOM 740 C C . ASP A 1 91 ? 9.042 -3.267 -18.410 1.00 91.19 91 ASP A C 1
ATOM 742 O O . ASP A 1 91 ? 10.209 -3.587 -18.184 1.00 91.19 91 ASP A O 1
ATOM 746 N N . THR A 1 92 ? 8.107 -4.178 -18.662 1.00 88.50 92 THR A N 1
ATOM 747 C CA . THR A 1 92 ? 8.363 -5.621 -18.741 1.00 88.50 92 THR A CA 1
ATOM 748 C C . THR A 1 92 ? 7.694 -6.187 -19.983 1.00 88.50 92 THR A C 1
ATOM 750 O O . THR A 1 92 ? 6.794 -5.576 -20.555 1.00 88.50 92 THR A O 1
ATOM 753 N N . GLU A 1 93 ? 8.033 -7.420 -20.364 1.00 87.50 93 GLU A N 1
ATOM 754 C CA . GLU A 1 93 ? 7.353 -8.110 -21.472 1.00 87.50 93 GLU A CA 1
ATOM 755 C C . GLU A 1 93 ? 5.824 -8.217 -21.274 1.00 87.50 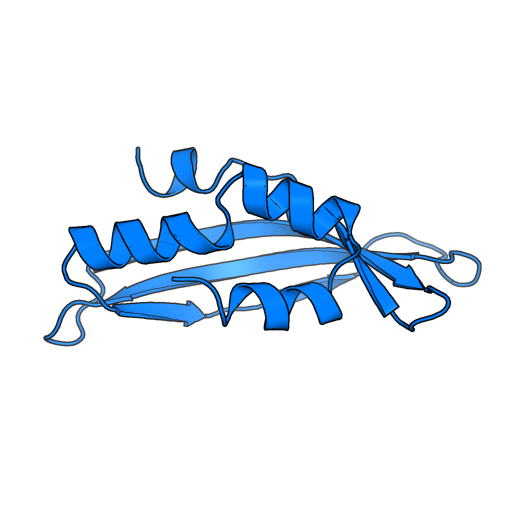93 GLU A C 1
ATOM 757 O O . GLU A 1 93 ? 5.073 -8.318 -22.243 1.00 87.50 93 GLU A O 1
ATOM 762 N N . ASN A 1 94 ? 5.353 -8.149 -20.021 1.00 85.06 94 ASN A N 1
ATOM 763 C CA . ASN A 1 94 ? 3.940 -8.202 -19.643 1.00 85.06 94 ASN A CA 1
ATOM 764 C C . ASN A 1 94 ? 3.343 -6.812 -19.330 1.00 85.06 94 ASN A C 1
ATOM 766 O O . ASN A 1 94 ? 2.302 -6.724 -18.672 1.00 85.06 94 ASN A O 1
ATOM 770 N N . GLY A 1 95 ? 3.997 -5.738 -19.784 1.00 89.62 95 GLY A N 1
ATOM 771 C CA . GLY A 1 95 ? 3.629 -4.342 -19.543 1.00 89.62 95 GLY A CA 1
ATOM 772 C C . GLY A 1 95 ? 4.243 -3.762 -18.268 1.00 89.62 95 GLY A C 1
ATOM 773 O O . GLY A 1 95 ? 5.094 -4.380 -17.630 1.00 89.62 95 GLY A O 1
ATOM 774 N N . LEU A 1 96 ? 3.787 -2.567 -17.885 1.00 92.25 96 LEU A N 1
ATOM 775 C CA . LEU A 1 96 ? 4.297 -1.858 -16.711 1.00 92.25 96 LEU A CA 1
ATOM 776 C C . LEU A 1 96 ? 3.993 -2.617 -15.414 1.00 92.25 96 LEU A C 1
ATOM 778 O O . LEU A 1 96 ? 2.843 -2.991 -15.156 1.00 92.25 96 LEU A O 1
ATOM 782 N N . LYS A 1 97 ? 5.019 -2.798 -14.583 1.00 94.38 97 LYS A N 1
ATOM 783 C CA . LYS A 1 97 ? 4.931 -3.456 -13.273 1.00 94.38 97 LYS A CA 1
ATOM 784 C C . LYS A 1 97 ? 5.566 -2.598 -12.193 1.00 94.38 97 LYS A C 1
ATOM 786 O O . LYS A 1 97 ? 6.555 -1.917 -12.440 1.00 94.38 97 LYS A O 1
ATOM 791 N N . ILE A 1 98 ? 5.011 -2.656 -10.989 1.00 93.88 98 ILE A N 1
ATOM 792 C CA . ILE A 1 98 ? 5.622 -2.088 -9.791 1.00 93.88 98 ILE A CA 1
ATOM 793 C C . ILE A 1 98 ? 6.718 -3.056 -9.333 1.00 93.88 98 ILE A C 1
ATOM 795 O O . ILE A 1 98 ? 6.430 -4.180 -8.932 1.00 93.88 98 ILE A O 1
ATOM 799 N N . ASP A 1 99 ? 7.962 -2.607 -9.435 1.00 93.50 99 ASP A N 1
ATOM 800 C CA . ASP A 1 99 ? 9.182 -3.336 -9.062 1.00 93.50 99 ASP A CA 1
ATOM 801 C C . ASP A 1 99 ? 9.595 -3.071 -7.611 1.00 93.50 99 ASP A C 1
ATOM 803 O O . ASP A 1 99 ? 10.418 -3.775 -7.045 1.00 93.50 99 ASP A O 1
ATOM 807 N N . ARG A 1 100 ? 9.038 -2.006 -7.029 1.00 91.25 100 ARG A N 1
ATOM 808 C CA . ARG A 1 100 ? 9.251 -1.579 -5.648 1.00 91.25 100 ARG A CA 1
ATOM 809 C C . ARG A 1 100 ? 8.102 -0.673 -5.239 1.00 91.25 100 ARG A C 1
ATOM 811 O O . ARG A 1 100 ? 7.786 0.241 -6.002 1.00 91.25 100 ARG A O 1
ATOM 818 N N . TYR A 1 101 ? 7.484 -0.886 -4.084 1.00 85.94 101 TYR A N 1
ATOM 819 C CA . TYR A 1 101 ? 6.316 -0.120 -3.633 1.00 85.94 101 TYR A CA 1
ATOM 820 C C . TYR A 1 101 ? 6.553 0.652 -2.329 1.00 85.94 101 TYR A C 1
ATOM 822 O O . TYR A 1 101 ? 5.973 1.728 -2.137 1.00 85.94 101 TYR A O 1
ATOM 830 N N . HIS A 1 102 ? 7.367 0.123 -1.408 1.00 76.69 102 HIS A N 1
ATOM 831 C CA . HIS A 1 102 ? 7.558 0.753 -0.099 1.00 76.69 102 HIS A CA 1
ATOM 832 C C . HIS A 1 102 ? 8.882 0.388 0.588 1.00 76.69 102 HIS A C 1
ATOM 834 O O . HIS A 1 102 ? 9.063 -0.733 1.060 1.00 76.69 102 HIS A O 1
ATOM 840 N N . ASP A 1 103 ? 9.740 1.398 0.765 1.00 69.06 103 ASP A N 1
ATOM 841 C CA . ASP A 1 103 ? 11.023 1.307 1.487 1.00 69.06 103 ASP A CA 1
ATOM 842 C C . ASP A 1 103 ? 11.000 2.003 2.867 1.00 69.06 103 ASP A C 1
ATOM 844 O O . ASP A 1 103 ? 12.036 2.172 3.512 1.00 69.06 103 ASP A O 1
ATOM 848 N N . GLY A 1 104 ? 9.829 2.470 3.318 1.00 64.88 104 GLY A N 1
ATOM 849 C CA . GLY A 1 104 ? 9.675 3.178 4.593 1.00 64.88 104 GLY A CA 1
ATOM 850 C C . GLY A 1 104 ? 9.688 2.258 5.823 1.00 64.88 104 GLY A C 1
ATOM 851 O O . GLY A 1 104 ? 9.922 1.055 5.726 1.00 64.88 104 GLY A O 1
ATOM 852 N N . GLN A 1 105 ? 9.383 2.818 7.004 1.00 67.44 105 GLN A N 1
ATOM 853 C CA . GLN A 1 105 ? 9.135 2.007 8.209 1.00 67.44 105 GLN A CA 1
ATOM 854 C C . GLN A 1 105 ? 8.077 0.932 7.924 1.00 67.44 105 GLN A C 1
ATOM 856 O O . GLN A 1 105 ? 7.175 1.126 7.098 1.00 67.44 105 GLN A O 1
ATOM 861 N N . THR A 1 106 ? 8.197 -0.217 8.590 1.00 73.19 106 THR A N 1
ATOM 862 C CA . THR A 1 106 ? 7.265 -1.316 8.347 1.00 73.19 106 THR A CA 1
ATOM 863 C C . THR A 1 106 ? 5.873 -0.937 8.847 1.00 73.19 106 THR A C 1
ATOM 865 O O . THR A 1 106 ? 5.726 -0.213 9.831 1.00 73.19 106 THR A O 1
ATOM 868 N N . LEU A 1 107 ? 4.827 -1.452 8.193 1.00 79.75 107 LEU A N 1
ATOM 869 C CA . LEU A 1 107 ? 3.451 -1.261 8.666 1.00 79.75 107 LEU A CA 1
ATOM 870 C C . LEU A 1 107 ? 3.254 -1.756 10.101 1.00 79.75 107 LEU A C 1
ATOM 872 O O . LEU A 1 107 ? 2.399 -1.234 10.809 1.00 79.75 107 LEU A O 1
ATOM 876 N N . VAL A 1 108 ? 4.036 -2.758 10.524 1.00 76.38 108 VAL A N 1
ATOM 877 C CA . VAL A 1 108 ? 4.033 -3.235 11.909 1.00 76.38 108 VAL A CA 1
ATOM 878 C C . VAL A 1 108 ? 4.452 -2.106 12.839 1.00 76.38 108 VAL A C 1
ATOM 880 O O . VAL A 1 108 ? 3.716 -1.806 13.767 1.00 76.38 108 VAL A O 1
ATOM 883 N N . ASP A 1 109 ? 5.573 -1.444 12.563 1.00 78.56 109 ASP A N 1
ATOM 884 C CA . ASP A 1 109 ? 6.088 -0.378 13.429 1.00 78.56 109 ASP A CA 1
ATOM 885 C C . ASP A 1 109 ? 5.142 0.829 13.485 1.00 78.56 109 ASP A C 1
ATOM 887 O O . ASP A 1 109 ? 5.034 1.491 14.514 1.00 78.56 109 ASP A O 1
ATOM 891 N N . MET A 1 110 ? 4.447 1.119 12.380 1.00 79.88 110 MET A N 1
ATOM 892 C CA . MET A 1 110 ? 3.530 2.258 12.296 1.00 79.88 110 MET A CA 1
ATOM 893 C C . MET A 1 110 ? 2.170 1.997 12.959 1.00 79.88 110 MET A C 1
ATOM 895 O O . MET A 1 110 ? 1.582 2.923 13.510 1.00 79.88 110 MET A O 1
ATOM 899 N N . LEU A 1 111 ? 1.648 0.767 12.881 1.00 79.38 111 LEU A N 1
ATOM 900 C CA . LEU A 1 111 ? 0.280 0.430 13.311 1.00 79.38 111 LEU A CA 1
ATOM 901 C C . LEU A 1 111 ? 0.220 -0.425 14.591 1.00 79.38 111 LEU A C 1
ATOM 903 O O . LEU A 1 111 ? -0.854 -0.602 15.168 1.00 79.38 111 LEU A O 1
ATOM 907 N N . TYR A 1 112 ? 1.357 -0.951 15.049 1.00 71.12 112 TYR A N 1
ATOM 908 C CA . TYR A 1 112 ? 1.534 -1.617 16.343 1.00 71.12 112 TYR A CA 1
ATOM 909 C C . TYR A 1 112 ? 2.654 -0.943 17.166 1.00 71.12 112 TYR A C 1
ATOM 911 O O . TYR A 1 112 ? 3.685 -1.578 17.401 1.00 71.12 112 TYR A O 1
ATOM 919 N N . PRO A 1 113 ? 2.485 0.318 17.601 1.00 58.50 113 PRO A N 1
ATOM 920 C CA . PRO A 1 113 ? 3.450 0.973 18.485 1.00 58.50 113 PRO A CA 1
ATOM 921 C C . PRO A 1 113 ? 3.516 0.345 19.890 1.00 58.50 113 PRO A C 1
ATOM 923 O O . PRO A 1 113 ? 2.507 -0.247 20.352 1.00 58.50 113 PRO A O 1
#

Sequence (113 aa):
MLDYSNAYSTYLTEEEFEDLSAKRFFIIPQEVANKQNSTITVQNIKFEKYGEDQEESDSIDFEQTFTLVFTDQEGNTVDEVELKGQMKVVDTENGLKIDRYHDGQTLVDMLYP

pLDDT: mean 85.04, std 13.19, range [42.78, 97.44]

Radius of gyration: 15.71 Å; chains: 1; bounding box: 37×31×40 Å

Secondary structure (DSSP, 8-state):
--SHHHHHHTTB-HHHHHHHHHTTTTTHHHHHHHHHT-EEEEEEEEEEE--S-GGG-SEEEEEEEEEEEEE-TTS-EEEEEEEEEEEEEE--TTS-EEEE---SS-HHHHH--

Organism: NCBI:txid171693